Protein AF-A0A1X1RJ47-F1 (afdb_monomer_lite)

Organism: Mycolicibacterium fallax (NCBI:txid1793)

Foldseek 3Di:
DDDPPPPPDPPPPPPLDPDQDLPLLLVLLVVLLVLLVVCVVPVVCFVVSLVVNLVSLCVQLVPVSDPVSVVSNVVSVCSVVPDGDHSVNSNVSSVVSNVSSVVSVVVVVVVVVVVD

Sequence (116 aa):
MACDDRVIGPERIEVPVIVFQPEAYREAASSFDTLAAGLDANPLEQASVLQAVTARLGVLARDRSSSTLRAIGDLADRLAAGGEISAEKVVEIAATLRKVADGEEQTVMRTQALFR

Secondary structure (DSSP, 8-state):
---------------------HHHHHHHHHHHHHHHHHHHH-GGGHHHHHHHHHHHHHHHTTT--SHHHHHHHHHHHHHHTT----HHHHHHHHHHHHHHHHHHHHHHHHHHHHT-

Structure (mmCIF, N/CA/C/O backbone):
data_AF-A0A1X1RJ47-F1
#
_entry.id   AF-A0A1X1RJ47-F1
#
loop_
_atom_site.group_PDB
_atom_site.id
_atom_site.type_symbol
_atom_site.label_atom_id
_atom_site.label_alt_id
_atom_site.label_comp_id
_atom_site.label_asym_id
_atom_site.label_entity_id
_atom_site.label_seq_id
_atom_site.pdbx_PDB_ins_code
_atom_site.Cartn_x
_atom_site.Cartn_y
_atom_site.Cartn_z
_atom_site.occupancy
_atom_site.B_iso_or_equiv
_atom_site.auth_seq_id
_atom_site.auth_comp_id
_atom_site.auth_asym_id
_atom_site.auth_atom_id
_atom_site.pdbx_PDB_model_num
ATOM 1 N N . MET A 1 1 ? 14.159 -54.463 -25.576 1.00 44.72 1 MET A N 1
ATOM 2 C CA . MET A 1 1 ? 15.275 -53.561 -25.926 1.00 44.72 1 MET A CA 1
ATOM 3 C C . MET A 1 1 ? 14.641 -52.205 -26.183 1.00 44.72 1 MET A C 1
ATOM 5 O O . MET A 1 1 ? 13.887 -52.085 -27.137 1.00 44.72 1 MET A O 1
ATOM 9 N N . ALA A 1 2 ? 14.751 -51.294 -25.215 1.00 43.75 2 ALA A N 1
ATOM 10 C CA . ALA A 1 2 ? 13.999 -50.042 -25.163 1.00 43.75 2 ALA A CA 1
ATOM 11 C C . ALA A 1 2 ? 14.794 -48.909 -25.827 1.00 43.75 2 ALA A C 1
ATOM 13 O O . ALA A 1 2 ? 15.968 -48.733 -25.512 1.00 43.75 2 ALA A O 1
ATOM 14 N N . CYS A 1 3 ? 14.146 -48.144 -26.704 1.00 45.94 3 CYS A N 1
ATOM 15 C CA . CYS A 1 3 ? 14.594 -46.821 -27.128 1.00 45.94 3 CYS A CA 1
ATOM 16 C C . CYS A 1 3 ? 13.568 -45.822 -26.579 1.00 45.94 3 CYS A C 1
ATOM 18 O O . CYS A 1 3 ? 12.510 -45.640 -27.172 1.00 45.94 3 CYS A O 1
ATOM 20 N N . ASP A 1 4 ? 13.851 -45.270 -25.399 1.00 46.06 4 ASP A N 1
ATOM 21 C CA . ASP A 1 4 ? 13.091 -44.173 -24.792 1.00 46.06 4 ASP A CA 1
ATOM 22 C C . ASP A 1 4 ? 13.692 -42.860 -25.312 1.00 46.06 4 ASP A C 1
ATOM 24 O O . ASP A 1 4 ? 14.744 -42.403 -24.859 1.00 46.06 4 ASP A O 1
ATOM 28 N N . ASP A 1 5 ? 13.072 -42.334 -26.365 1.00 51.81 5 ASP A N 1
ATOM 29 C CA . ASP A 1 5 ? 13.399 -41.067 -27.012 1.00 51.81 5 ASP A CA 1
ATOM 30 C C . ASP A 1 5 ? 12.879 -39.921 -26.132 1.00 51.81 5 ASP A C 1
ATOM 32 O O . ASP A 1 5 ? 11.704 -39.552 -26.157 1.00 51.81 5 ASP A O 1
ATOM 36 N N . ARG A 1 6 ? 13.751 -39.396 -25.267 1.00 49.47 6 ARG A N 1
ATOM 37 C CA . ARG A 1 6 ? 13.447 -38.226 -24.438 1.00 49.47 6 ARG A CA 1
ATOM 38 C C . ARG A 1 6 ? 13.449 -36.970 -25.303 1.00 49.47 6 ARG A C 1
ATOM 40 O O . ARG A 1 6 ? 14.455 -36.268 -25.394 1.00 49.47 6 ARG A O 1
ATOM 47 N N . VAL A 1 7 ? 12.296 -36.661 -25.887 1.00 52.50 7 VAL A N 1
ATOM 48 C CA . VAL A 1 7 ? 12.003 -35.344 -26.460 1.00 52.50 7 VAL A CA 1
ATOM 49 C C . VAL A 1 7 ? 11.892 -34.336 -25.314 1.00 52.50 7 VAL A C 1
ATOM 51 O O . VAL A 1 7 ? 10.834 -34.150 -24.715 1.00 52.50 7 VAL A O 1
ATOM 54 N N . ILE A 1 8 ? 13.006 -33.681 -24.987 1.00 53.75 8 ILE A N 1
ATOM 55 C CA . ILE A 1 8 ? 13.002 -32.445 -24.202 1.00 53.75 8 ILE A CA 1
ATOM 56 C C . ILE A 1 8 ? 12.465 -31.360 -25.139 1.00 53.75 8 ILE A C 1
ATOM 58 O O . ILE A 1 8 ? 13.192 -30.824 -25.975 1.00 53.75 8 ILE A O 1
ATOM 62 N N . GLY A 1 9 ? 11.157 -31.105 -25.068 1.00 47.03 9 GLY A N 1
ATOM 63 C CA . GLY A 1 9 ? 10.540 -29.973 -25.756 1.00 47.03 9 GLY A CA 1
ATOM 64 C C . GLY A 1 9 ? 11.199 -28.660 -25.314 1.00 47.03 9 GLY A C 1
ATOM 65 O O . GLY A 1 9 ? 11.682 -28.580 -24.183 1.00 47.03 9 GLY A O 1
ATOM 66 N N . PRO A 1 10 ? 11.255 -27.630 -26.177 1.00 47.56 10 PRO A N 1
ATOM 67 C CA . PRO A 1 10 ? 11.807 -26.342 -25.793 1.00 47.56 10 PRO A CA 1
ATOM 68 C C . PRO A 1 10 ? 10.907 -25.753 -24.709 1.00 47.56 10 PRO A C 1
ATOM 70 O O . PRO A 1 10 ? 9.809 -25.273 -24.996 1.00 47.56 10 PRO A O 1
ATOM 73 N N . GLU A 1 11 ? 11.362 -25.830 -23.461 1.00 45.38 11 GLU A N 1
ATOM 74 C CA . GLU A 1 11 ? 10.802 -25.082 -22.347 1.00 45.38 11 GLU A CA 1
ATOM 75 C C . GLU A 1 11 ? 10.854 -23.616 -22.782 1.00 45.38 11 GLU A C 1
ATOM 77 O O . GLU A 1 11 ? 11.927 -23.018 -22.907 1.00 45.38 11 GLU A O 1
ATOM 82 N N . ARG A 1 12 ? 9.702 -23.069 -23.188 1.00 50.12 12 ARG A N 1
ATOM 83 C CA . ARG A 1 12 ? 9.608 -21.652 -23.501 1.00 50.12 12 ARG A CA 1
ATOM 84 C C . ARG A 1 12 ? 9.904 -20.950 -22.194 1.00 50.12 12 ARG A C 1
ATOM 86 O O . ARG A 1 12 ? 9.067 -20.936 -21.302 1.00 50.12 12 ARG A O 1
ATOM 93 N N . ILE A 1 13 ? 11.113 -20.415 -22.087 1.00 48.91 13 ILE A N 1
ATOM 94 C CA . ILE A 1 13 ? 11.466 -19.453 -21.059 1.00 48.91 13 ILE A CA 1
ATOM 95 C C . ILE A 1 13 ? 10.553 -18.258 -21.335 1.00 48.91 13 ILE A C 1
ATOM 97 O O . ILE A 1 13 ? 10.851 -17.410 -22.177 1.00 48.91 13 ILE A O 1
ATOM 101 N N . GLU A 1 14 ? 9.376 -18.257 -20.715 1.00 42.47 14 GLU A N 1
ATOM 102 C CA . GLU A 1 14 ? 8.514 -17.092 -20.633 1.00 42.47 14 GLU A CA 1
ATOM 103 C C . GLU A 1 14 ? 9.304 -16.073 -19.825 1.00 42.47 14 GLU A C 1
ATOM 105 O O . GLU A 1 14 ? 9.348 -16.119 -18.599 1.00 42.47 14 GLU A O 1
ATOM 110 N N . VAL A 1 15 ? 10.044 -15.214 -20.528 1.00 51.03 15 VAL A N 1
ATOM 111 C CA . VAL A 1 15 ? 10.732 -14.093 -19.902 1.00 51.03 15 VAL A CA 1
ATOM 112 C C . VAL A 1 15 ? 9.620 -13.226 -19.313 1.00 51.03 15 VAL A C 1
ATOM 114 O O . VAL A 1 15 ? 8.823 -12.696 -20.092 1.00 51.03 15 VAL A O 1
ATOM 117 N N . PRO A 1 16 ? 9.500 -13.104 -17.977 1.00 5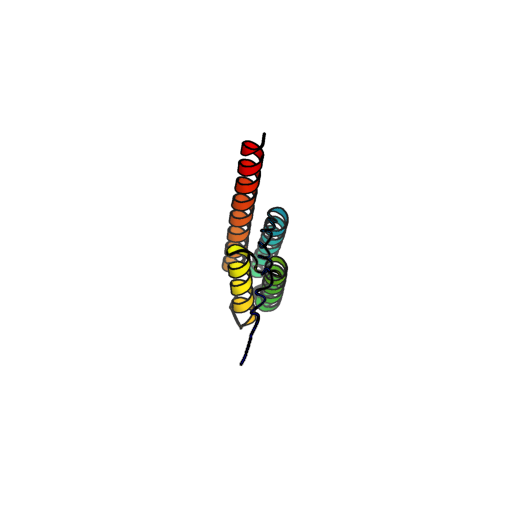2.19 16 PRO A N 1
ATOM 118 C CA . PRO A 1 16 ? 8.456 -12.280 -17.396 1.00 52.19 16 PRO A CA 1
ATOM 119 C C . PRO A 1 16 ? 8.684 -10.851 -17.882 1.00 52.19 16 PRO A C 1
ATOM 121 O O . PRO A 1 16 ? 9.728 -10.249 -17.619 1.00 52.19 16 PRO A O 1
ATOM 124 N N . VAL A 1 17 ? 7.729 -10.327 -18.649 1.00 58.75 17 VAL A N 1
ATOM 125 C CA . VAL A 1 17 ? 7.746 -8.927 -19.065 1.00 58.75 17 VAL A CA 1
ATOM 126 C C . VAL A 1 17 ? 7.573 -8.107 -17.795 1.00 58.75 17 VAL A C 1
ATOM 128 O O . VAL A 1 17 ? 6.510 -8.119 -17.182 1.00 58.75 17 VAL A O 1
ATOM 131 N N . ILE A 1 18 ? 8.633 -7.424 -17.369 1.00 65.81 18 ILE A N 1
ATOM 132 C CA . ILE A 1 18 ? 8.551 -6.480 -16.257 1.00 65.81 18 ILE A CA 1
ATOM 133 C C . ILE A 1 18 ? 7.755 -5.278 -16.765 1.00 65.81 18 ILE A C 1
ATOM 135 O O . ILE A 1 18 ? 8.254 -4.486 -17.565 1.00 65.81 18 ILE A O 1
ATOM 139 N N . VAL A 1 19 ? 6.500 -5.170 -16.331 1.00 73.25 19 VAL A N 1
ATOM 140 C CA . VAL A 1 19 ? 5.637 -4.030 -16.648 1.00 73.25 19 VAL A CA 1
ATOM 141 C C . VAL A 1 19 ? 5.880 -2.942 -15.607 1.00 73.25 19 VAL A C 1
ATOM 143 O O . VAL A 1 19 ? 5.541 -3.109 -14.437 1.00 73.25 19 VAL A O 1
ATOM 146 N N . PHE A 1 20 ? 6.484 -1.834 -16.035 1.00 80.75 20 PHE A N 1
ATOM 147 C CA . PHE A 1 20 ? 6.584 -0.624 -15.221 1.00 80.75 20 PHE A CA 1
ATOM 148 C C . PHE A 1 20 ? 5.256 0.140 -15.255 1.00 80.75 20 PHE A C 1
ATOM 150 O O . PHE A 1 20 ? 4.645 0.287 -16.315 1.00 80.75 20 PHE A O 1
ATOM 157 N N . GLN A 1 21 ? 4.815 0.631 -14.099 1.00 86.25 21 GLN A N 1
ATOM 158 C CA . GLN A 1 21 ? 3.533 1.317 -13.911 1.00 86.25 21 GLN A CA 1
ATOM 159 C C . GLN A 1 21 ? 3.645 2.519 -12.944 1.00 86.25 21 GLN A C 1
ATOM 161 O O . GLN A 1 21 ? 2.877 2.622 -11.982 1.00 86.25 21 GLN A O 1
ATOM 166 N N . PRO A 1 22 ? 4.573 3.469 -13.185 1.00 87.75 22 PRO A N 1
ATOM 167 C CA . PRO A 1 22 ? 4.844 4.580 -12.268 1.00 87.75 22 PRO A CA 1
ATOM 168 C C . PRO A 1 22 ? 3.607 5.443 -11.979 1.00 87.75 22 PRO A C 1
ATOM 170 O O . PRO A 1 22 ? 3.395 5.860 -10.839 1.00 87.75 22 PRO A O 1
ATOM 173 N N . GLU A 1 23 ? 2.749 5.668 -12.976 1.00 90.31 23 GLU A N 1
ATOM 174 C CA . GLU A 1 23 ? 1.509 6.434 -12.807 1.00 90.31 23 GLU A CA 1
ATOM 175 C C . GLU A 1 23 ? 0.533 5.743 -11.847 1.00 90.31 23 GLU A C 1
ATOM 177 O O . GLU A 1 23 ? 0.024 6.384 -10.929 1.00 90.31 23 GLU A O 1
ATOM 182 N N . ALA A 1 24 ? 0.355 4.423 -11.967 1.00 90.25 24 ALA A N 1
ATOM 183 C CA . ALA A 1 24 ? -0.539 3.663 -11.095 1.00 90.25 24 ALA A CA 1
ATOM 184 C C . ALA A 1 24 ? -0.104 3.732 -9.620 1.00 90.25 24 ALA A C 1
ATOM 186 O O . ALA A 1 24 ? -0.944 3.854 -8.722 1.00 90.25 24 ALA A O 1
ATOM 187 N N . TYR A 1 25 ? 1.208 3.705 -9.357 1.00 91.56 25 TYR A N 1
ATOM 188 C CA . TYR A 1 25 ? 1.740 3.879 -8.006 1.00 91.56 25 TYR A CA 1
ATOM 189 C C . TYR A 1 25 ? 1.544 5.305 -7.478 1.00 91.56 25 TYR A C 1
ATOM 191 O O . TYR A 1 25 ? 1.190 5.467 -6.310 1.00 91.56 25 TYR A O 1
ATOM 199 N N . ARG A 1 26 ? 1.726 6.338 -8.316 1.00 93.56 26 ARG A N 1
ATOM 200 C CA . ARG A 1 26 ? 1.479 7.741 -7.932 1.00 93.56 26 ARG A CA 1
ATOM 201 C C . ARG A 1 26 ? 0.003 7.985 -7.611 1.00 93.56 26 ARG A C 1
ATOM 203 O O . ARG A 1 26 ? -0.297 8.597 -6.588 1.00 93.56 26 ARG A O 1
ATOM 210 N N . GLU A 1 27 ? -0.914 7.461 -8.422 1.00 93.56 27 GLU A N 1
ATOM 211 C CA . GLU A 1 27 ? -2.356 7.564 -8.166 1.00 93.56 27 GLU A CA 1
ATOM 212 C C . GLU A 1 27 ? -2.767 6.861 -6.867 1.00 93.56 27 GLU A C 1
ATOM 214 O O . GLU A 1 27 ? -3.538 7.402 -6.067 1.00 93.56 27 GLU A O 1
ATOM 219 N N . ALA A 1 28 ? -2.236 5.659 -6.626 1.00 93.19 28 ALA A N 1
ATOM 220 C CA . ALA A 1 28 ? -2.475 4.945 -5.379 1.00 93.19 28 ALA A CA 1
ATOM 221 C C . ALA A 1 28 ? -1.911 5.703 -4.168 1.00 93.19 28 ALA A C 1
ATOM 223 O O . ALA A 1 28 ? -2.611 5.830 -3.168 1.00 93.19 28 ALA A O 1
ATOM 224 N N . ALA A 1 29 ? -0.708 6.276 -4.274 1.00 94.25 29 ALA A N 1
ATOM 225 C CA . ALA A 1 29 ? -0.120 7.088 -3.213 1.00 94.25 29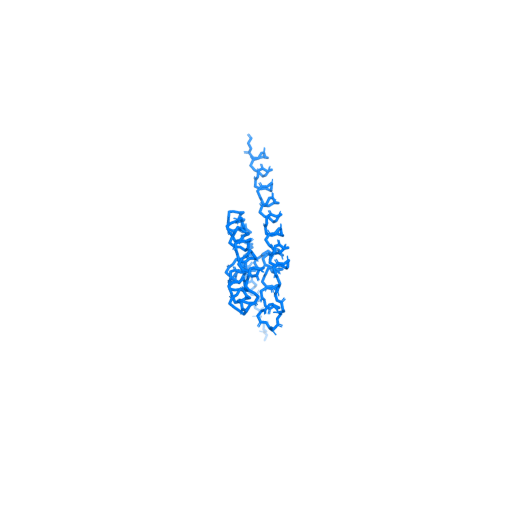 ALA A CA 1
ATOM 226 C C . ALA A 1 29 ? -0.983 8.315 -2.868 1.00 94.25 29 ALA A C 1
ATOM 228 O O . ALA A 1 29 ? -1.269 8.549 -1.699 1.00 94.25 29 ALA A O 1
ATOM 229 N N . SER A 1 30 ? -1.462 9.061 -3.867 1.00 95.00 30 SER A N 1
ATOM 230 C CA . SER A 1 30 ? -2.354 10.211 -3.638 1.00 95.00 30 SER A CA 1
ATOM 231 C C . SER A 1 30 ? -3.692 9.808 -3.008 1.00 95.00 30 SER A C 1
ATOM 233 O O . SER A 1 30 ? -4.216 10.506 -2.136 1.00 95.00 30 SER A O 1
ATOM 235 N N . SER A 1 31 ? -4.234 8.655 -3.410 1.00 94.31 31 SER A N 1
ATOM 236 C CA . SER A 1 31 ? -5.443 8.098 -2.794 1.00 94.31 31 SER A CA 1
ATOM 237 C C . SER A 1 31 ? -5.200 7.741 -1.324 1.00 94.31 31 SER A C 1
ATOM 239 O O . SER A 1 31 ? -6.042 8.008 -0.471 1.00 94.31 31 SER A O 1
ATOM 241 N N . PHE A 1 32 ? -4.031 7.180 -1.010 1.00 95.31 32 PHE A N 1
ATOM 242 C CA . PHE A 1 32 ? -3.644 6.819 0.351 1.00 95.31 32 PHE A CA 1
ATOM 243 C C . PHE A 1 32 ? -3.428 8.040 1.245 1.00 95.31 32 PHE A C 1
ATOM 245 O O . PHE A 1 32 ? -3.920 8.026 2.364 1.00 95.31 32 PHE A O 1
ATOM 252 N N . ASP A 1 33 ? -2.819 9.124 0.761 1.00 94.25 33 ASP A N 1
ATOM 253 C CA . ASP A 1 33 ? -2.749 10.378 1.532 1.00 94.25 33 ASP A CA 1
ATOM 254 C C . ASP A 1 33 ? -4.140 10.916 1.895 1.00 94.25 33 ASP A C 1
ATOM 256 O O . ASP A 1 33 ? -4.369 11.363 3.019 1.00 94.25 33 ASP A O 1
ATOM 260 N N . THR A 1 34 ? -5.100 10.813 0.971 1.00 94.50 34 THR A N 1
ATOM 261 C CA . THR A 1 34 ? -6.490 11.217 1.233 1.00 94.50 34 THR A CA 1
ATOM 262 C C . THR A 1 34 ? -7.131 10.338 2.311 1.00 94.50 34 THR A C 1
ATOM 264 O O . THR A 1 34 ? -7.778 10.849 3.226 1.00 94.50 34 THR A O 1
ATOM 267 N N . LEU A 1 35 ? -6.922 9.018 2.242 1.00 94.12 35 LEU A N 1
ATOM 268 C CA . LEU A 1 35 ? -7.412 8.079 3.255 1.00 94.12 35 LEU A CA 1
ATOM 269 C C . LEU A 1 35 ? -6.740 8.296 4.615 1.00 94.12 35 LEU A C 1
ATOM 271 O O . LEU A 1 35 ? -7.412 8.209 5.637 1.00 94.12 35 LEU A O 1
ATOM 275 N N . ALA A 1 36 ? -5.443 8.605 4.641 1.00 93.81 36 ALA A N 1
ATOM 276 C CA . ALA A 1 36 ? -4.708 8.897 5.865 1.00 93.81 36 ALA A CA 1
ATOM 277 C C . ALA A 1 36 ? -5.244 10.155 6.555 1.00 93.81 36 ALA A C 1
ATOM 279 O O . ALA A 1 36 ? -5.496 10.124 7.756 1.00 93.81 36 ALA A O 1
ATOM 280 N N . ALA A 1 37 ? -5.485 11.228 5.796 1.00 92.94 37 ALA A N 1
ATOM 281 C CA . ALA A 1 37 ? -6.084 12.452 6.322 1.00 92.94 37 ALA A CA 1
ATOM 282 C C . ALA A 1 37 ? -7.503 12.211 6.867 1.00 92.94 37 ALA A C 1
ATOM 284 O O . ALA A 1 37 ? -7.859 12.718 7.930 1.00 92.94 37 ALA A O 1
ATOM 285 N N . GLY A 1 38 ? -8.306 11.396 6.171 1.00 92.31 38 GLY A N 1
ATOM 286 C CA . GLY A 1 38 ? -9.622 10.978 6.658 1.00 92.31 38 GLY A CA 1
ATOM 287 C C . GLY A 1 38 ? -9.543 10.155 7.948 1.00 92.31 38 GLY A C 1
ATOM 288 O O . GLY A 1 38 ? -10.343 10.360 8.859 1.00 92.31 38 GLY A O 1
ATOM 289 N N . LEU A 1 39 ? -8.550 9.269 8.046 1.00 92.62 39 LEU A N 1
ATOM 290 C CA . LEU A 1 39 ? -8.333 8.416 9.209 1.00 92.62 39 LEU A CA 1
ATOM 291 C C . LEU A 1 39 ? -7.859 9.197 10.441 1.00 92.62 39 LEU A C 1
ATOM 293 O O . LEU A 1 39 ? -8.275 8.885 11.554 1.00 92.62 39 LEU A O 1
ATOM 297 N N . ASP A 1 40 ? -7.015 10.210 10.238 1.00 91.94 40 ASP A N 1
ATOM 298 C CA . ASP A 1 40 ? -6.557 11.119 11.293 1.00 91.94 40 ASP A CA 1
ATOM 299 C C . ASP A 1 40 ? -7.726 11.940 11.864 1.00 91.94 40 ASP A C 1
ATOM 301 O O . ASP A 1 40 ? -7.862 12.097 13.077 1.00 91.94 40 ASP A O 1
ATOM 305 N N . ALA A 1 41 ? -8.643 12.376 10.992 1.00 92.50 41 ALA A N 1
ATOM 306 C CA . ALA A 1 41 ? -9.858 13.080 11.393 1.00 92.50 41 ALA A CA 1
ATOM 307 C C . ALA A 1 41 ? -10.900 12.168 12.072 1.00 92.50 41 ALA A C 1
ATOM 309 O O . ALA A 1 41 ? -11.620 12.625 12.959 1.00 92.50 41 ALA A O 1
ATOM 310 N N . ASN A 1 42 ? -11.010 10.900 11.657 1.00 92.31 42 ASN A N 1
ATOM 311 C CA . ASN A 1 42 ? -11.982 9.936 12.179 1.00 92.31 42 ASN A CA 1
ATOM 312 C C . ASN A 1 42 ? -11.380 8.521 12.311 1.00 92.31 42 ASN A C 1
ATOM 314 O O . ASN A 1 42 ? -11.488 7.709 11.387 1.00 92.31 42 ASN A O 1
ATOM 318 N N . PRO A 1 43 ? -10.842 8.146 13.487 1.00 89.25 43 PRO A N 1
ATOM 319 C CA . PRO A 1 43 ? -10.197 6.844 13.683 1.00 89.25 43 PRO A CA 1
ATOM 320 C C . PRO A 1 43 ? -11.161 5.646 13.609 1.00 89.25 43 PRO A C 1
ATOM 322 O O . PRO A 1 43 ? -10.722 4.509 13.449 1.00 89.25 43 PRO A O 1
ATOM 325 N N . LEU A 1 44 ? -12.477 5.878 13.685 1.00 90.50 44 LEU A N 1
ATOM 326 C CA . LEU A 1 44 ? -13.501 4.835 13.530 1.00 90.50 44 LEU A CA 1
ATOM 327 C C . LEU A 1 44 ? -13.534 4.236 12.111 1.00 90.50 44 LEU A C 1
ATOM 329 O O . LEU A 1 44 ? -14.024 3.125 11.929 1.00 90.50 44 LEU A O 1
ATOM 333 N N . GLU A 1 45 ? -12.967 4.931 11.120 1.00 90.75 45 GLU A N 1
ATOM 334 C CA . GLU A 1 45 ? -12.894 4.485 9.723 1.00 90.75 45 GLU A CA 1
ATOM 335 C C . GLU A 1 45 ? -11.737 3.495 9.465 1.00 90.75 45 GLU A C 1
ATOM 337 O O . GLU A 1 45 ? -11.552 3.059 8.327 1.00 90.75 45 GLU A O 1
ATOM 342 N N . GLN A 1 46 ? -10.959 3.102 10.489 1.00 90.31 46 GLN A N 1
ATOM 343 C CA . GLN A 1 46 ? -9.787 2.216 10.343 1.00 90.31 46 GLN A CA 1
ATOM 344 C C . GLN A 1 46 ? -10.072 0.959 9.517 1.00 90.31 46 GLN A C 1
ATOM 346 O O . GLN A 1 46 ? -9.284 0.622 8.636 1.00 90.31 46 GLN A O 1
ATOM 351 N N . ALA A 1 47 ? -11.187 0.271 9.774 1.00 91.00 47 ALA A N 1
ATOM 352 C CA . ALA A 1 47 ? -11.527 -0.960 9.064 1.00 91.00 47 ALA A CA 1
ATOM 353 C C . ALA A 1 47 ? -11.803 -0.708 7.570 1.00 91.00 47 ALA A C 1
ATOM 355 O O . ALA A 1 47 ? -11.323 -1.455 6.714 1.00 91.00 47 ALA A O 1
ATOM 356 N N . SER A 1 48 ? -12.522 0.373 7.254 1.00 91.56 48 SER A N 1
ATOM 357 C CA . SER A 1 48 ? -12.809 0.800 5.881 1.00 91.56 48 SER A CA 1
ATOM 358 C C . SER A 1 48 ? -11.523 1.182 5.143 1.00 91.56 48 SER A C 1
ATOM 360 O O . SER A 1 48 ? -11.292 0.742 4.015 1.00 91.56 48 SER A O 1
ATOM 362 N N . VAL A 1 49 ? -10.641 1.945 5.799 1.00 93.31 49 VAL A N 1
ATOM 363 C CA . VAL A 1 49 ? -9.341 2.353 5.245 1.00 93.31 49 VAL A CA 1
ATOM 364 C C . VAL A 1 49 ? -8.425 1.149 5.037 1.00 93.31 49 VAL A C 1
ATOM 366 O O . VAL A 1 49 ? -7.828 1.021 3.970 1.00 93.31 49 VAL A O 1
ATOM 369 N N . LEU A 1 50 ? -8.354 0.226 6.002 1.00 93.31 50 LEU A N 1
ATOM 370 C CA . LEU A 1 50 ? -7.591 -1.018 5.883 1.00 93.31 50 LEU A CA 1
ATOM 371 C C . LEU A 1 50 ? -8.042 -1.820 4.663 1.00 93.31 50 LEU A C 1
ATOM 373 O O . LEU A 1 50 ? -7.205 -2.256 3.869 1.00 93.31 50 LEU A O 1
ATOM 377 N N . GLN A 1 51 ? -9.356 -1.988 4.488 1.00 93.25 51 GLN A N 1
ATOM 378 C CA . GLN A 1 51 ? -9.915 -2.719 3.355 1.00 93.25 51 GLN A CA 1
ATOM 379 C C . GLN A 1 51 ? -9.591 -2.026 2.024 1.00 93.25 51 GLN A C 1
ATOM 381 O O . GLN A 1 51 ? -9.162 -2.691 1.080 1.00 93.25 51 GLN A O 1
ATOM 386 N N . ALA A 1 52 ? -9.730 -0.698 1.953 1.00 93.75 52 ALA A N 1
ATOM 387 C CA . ALA A 1 52 ? -9.425 0.083 0.755 1.00 93.75 52 ALA A CA 1
ATOM 388 C C . ALA A 1 52 ? -7.936 0.016 0.373 1.00 93.75 52 ALA A C 1
ATOM 390 O O . ALA A 1 52 ? -7.603 -0.240 -0.788 1.00 93.75 52 ALA A O 1
ATOM 391 N N . VAL A 1 53 ? -7.035 0.190 1.347 1.00 93.69 53 VAL A N 1
ATOM 392 C CA . VAL A 1 53 ? -5.582 0.105 1.140 1.00 93.69 53 VAL A CA 1
ATOM 393 C C . VAL A 1 53 ? -5.192 -1.299 0.687 1.00 93.69 53 VAL A C 1
ATOM 395 O O . VAL A 1 53 ? -4.515 -1.451 -0.328 1.00 93.69 53 VAL A O 1
ATOM 398 N N . THR A 1 54 ? -5.685 -2.329 1.374 1.00 94.50 54 THR A N 1
ATOM 399 C CA . THR A 1 54 ? -5.421 -3.736 1.042 1.00 94.50 54 THR A CA 1
ATOM 400 C C . THR A 1 54 ? -5.891 -4.084 -0.367 1.00 94.50 54 THR A C 1
ATOM 402 O O . THR A 1 54 ? -5.128 -4.642 -1.155 1.00 94.50 54 THR A O 1
ATOM 405 N N . ALA A 1 55 ? -7.124 -3.712 -0.722 1.00 93.94 55 ALA A N 1
ATOM 406 C CA . ALA A 1 55 ? -7.670 -3.962 -2.051 1.00 93.94 55 ALA A CA 1
ATOM 407 C C . ALA A 1 55 ? -6.846 -3.258 -3.137 1.00 93.94 55 ALA A C 1
ATOM 409 O O . ALA A 1 55 ? -6.519 -3.861 -4.161 1.00 93.94 55 ALA A O 1
ATOM 410 N N . ARG A 1 56 ? -6.459 -1.995 -2.911 1.00 93.19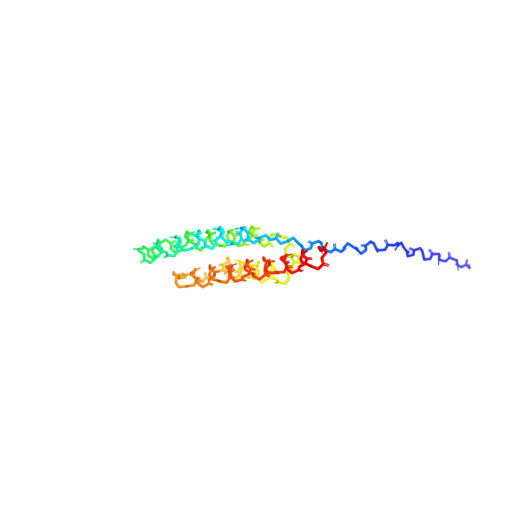 56 ARG A N 1
ATOM 411 C CA . ARG A 1 56 ? -5.680 -1.224 -3.885 1.00 93.19 56 ARG A CA 1
ATOM 412 C C . ARG A 1 56 ? -4.269 -1.784 -4.067 1.00 93.19 56 ARG A C 1
ATOM 414 O O . ARG A 1 56 ? -3.827 -1.912 -5.207 1.00 93.19 56 ARG A O 1
ATOM 421 N N . LEU A 1 57 ? -3.595 -2.169 -2.982 1.00 92.69 57 LEU A N 1
ATOM 422 C CA . LEU A 1 57 ? -2.295 -2.847 -3.041 1.00 92.69 57 LEU A CA 1
ATOM 423 C C . LEU A 1 57 ? -2.402 -4.198 -3.763 1.00 92.69 57 LEU A C 1
ATOM 425 O O . LEU A 1 57 ? -1.568 -4.499 -4.612 1.00 92.69 57 LEU A O 1
ATOM 429 N N . GLY A 1 58 ? -3.456 -4.975 -3.498 1.00 91.81 58 GLY A N 1
ATOM 430 C CA . GLY A 1 58 ? -3.711 -6.245 -4.180 1.00 91.81 58 GLY A CA 1
ATOM 431 C C . GLY A 1 58 ? -3.925 -6.092 -5.690 1.00 91.8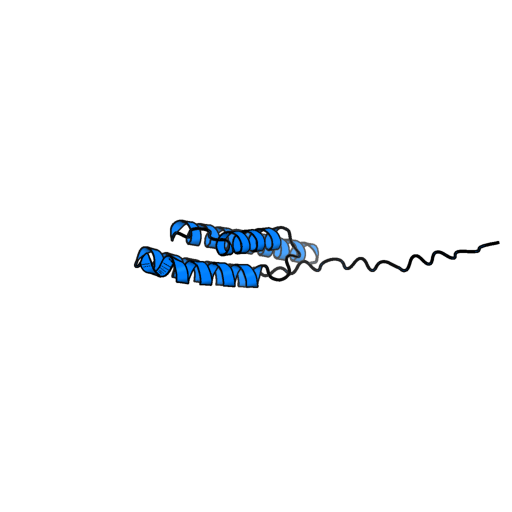1 58 GLY A C 1
ATOM 432 O O . GLY A 1 58 ? -3.437 -6.912 -6.465 1.00 91.81 58 GLY A O 1
ATOM 433 N N . VAL A 1 59 ? -4.594 -5.017 -6.127 1.00 91.56 59 VAL A N 1
ATOM 434 C CA . VAL A 1 59 ? -4.740 -4.690 -7.557 1.00 91.56 59 VAL A CA 1
ATOM 435 C C . VAL A 1 59 ? -3.394 -4.329 -8.178 1.00 91.56 59 VAL A C 1
ATOM 437 O O . VAL A 1 59 ? -3.062 -4.864 -9.234 1.00 91.56 59 VAL A O 1
ATOM 440 N N . LEU A 1 60 ? -2.610 -3.465 -7.524 1.00 89.88 60 LEU A N 1
ATOM 441 C CA . LEU A 1 60 ? -1.280 -3.084 -8.008 1.00 89.88 60 LEU A CA 1
ATOM 442 C C . LEU A 1 60 ? -0.359 -4.298 -8.139 1.00 89.88 60 LEU A C 1
ATOM 444 O O . LEU A 1 60 ? 0.363 -4.405 -9.123 1.00 89.88 60 LEU A O 1
ATOM 448 N N . ALA A 1 61 ? -0.411 -5.210 -7.168 1.00 90.81 61 ALA A N 1
ATOM 449 C CA . ALA A 1 61 ? 0.439 -6.389 -7.066 1.00 90.81 61 ALA A CA 1
ATOM 450 C C . ALA A 1 61 ? -0.106 -7.642 -7.765 1.00 90.81 61 ALA A C 1
ATOM 452 O O . ALA A 1 61 ? 0.469 -8.712 -7.585 1.00 90.81 61 ALA A O 1
ATOM 453 N N . ARG A 1 62 ? -1.196 -7.554 -8.540 1.00 85.00 62 ARG A N 1
ATOM 454 C CA . ARG A 1 62 ? -1.946 -8.727 -9.029 1.00 85.00 62 ARG A CA 1
ATOM 455 C C . ARG A 1 62 ? -1.080 -9.788 -9.713 1.00 85.00 62 ARG A C 1
ATOM 457 O O . ARG A 1 62 ? -1.313 -10.975 -9.519 1.00 85.00 62 ARG A O 1
ATOM 464 N N . ASP A 1 63 ? -0.110 -9.353 -10.506 1.00 82.69 63 ASP A N 1
ATOM 465 C CA . ASP A 1 63 ? 0.733 -10.233 -11.318 1.00 82.69 63 ASP A CA 1
ATOM 466 C C . ASP A 1 63 ? 2.001 -10.722 -10.586 1.00 82.69 63 ASP A C 1
ATOM 468 O O . ASP A 1 63 ? 2.573 -11.745 -10.946 1.00 82.69 63 ASP A O 1
ATOM 472 N N . ARG A 1 64 ? 2.439 -10.034 -9.517 1.00 83.56 64 ARG A N 1
ATOM 473 C CA . ARG A 1 64 ? 3.624 -10.393 -8.699 1.00 83.56 64 ARG A CA 1
ATOM 474 C C . ARG A 1 64 ? 4.888 -10.765 -9.512 1.00 83.56 64 ARG A C 1
ATOM 476 O O . ARG A 1 64 ? 5.737 -11.531 -9.035 1.00 83.56 64 ARG A O 1
ATOM 483 N N . SER A 1 65 ? 5.041 -10.218 -10.717 1.00 81.88 65 SER A N 1
ATOM 484 C CA . SER A 1 65 ? 6.142 -10.534 -11.640 1.00 81.88 65 SER A CA 1
ATOM 485 C C . SER A 1 65 ? 7.486 -9.965 -11.209 1.00 81.88 65 SER A C 1
ATOM 487 O O . SER A 1 65 ? 8.522 -10.558 -11.503 1.00 81.88 65 SER A O 1
ATOM 489 N N . SER A 1 66 ? 7.496 -8.850 -10.477 1.00 82.81 66 SER A N 1
ATOM 490 C CA . SER A 1 66 ? 8.716 -8.232 -9.953 1.00 82.81 66 SER A CA 1
ATOM 491 C C . SER A 1 66 ? 8.839 -8.396 -8.437 1.00 82.81 66 SER A C 1
ATOM 493 O O . SER A 1 66 ? 7.853 -8.612 -7.729 1.00 82.81 66 SER A O 1
ATOM 495 N N . SER A 1 67 ? 10.061 -8.266 -7.914 1.00 84.31 67 SER A N 1
ATOM 496 C CA . SER A 1 67 ? 10.316 -8.233 -6.466 1.00 84.31 67 SER A CA 1
ATOM 497 C C . SER A 1 67 ? 9.526 -7.120 -5.773 1.00 84.31 67 SER A C 1
ATOM 499 O O . SER A 1 67 ? 8.994 -7.334 -4.686 1.00 84.31 67 SER A O 1
ATOM 501 N N . THR A 1 68 ? 9.381 -5.969 -6.431 1.00 86.69 68 THR A N 1
ATOM 502 C CA . THR A 1 68 ? 8.552 -4.856 -5.964 1.00 86.69 68 THR A CA 1
ATOM 503 C C . THR A 1 68 ? 7.080 -5.248 -5.876 1.00 86.69 68 THR A C 1
ATOM 505 O O . THR A 1 68 ? 6.467 -5.078 -4.826 1.00 86.69 68 THR A O 1
ATOM 508 N N . LEU A 1 69 ? 6.515 -5.828 -6.940 1.00 87.56 69 LEU A N 1
ATOM 509 C CA . LEU A 1 69 ? 5.116 -6.264 -6.950 1.00 87.56 69 LEU A CA 1
ATOM 510 C C . LEU A 1 69 ? 4.856 -7.372 -5.923 1.00 87.56 69 LEU A C 1
ATOM 512 O O . LEU A 1 69 ? 3.816 -7.364 -5.274 1.00 87.56 69 LEU A O 1
ATOM 516 N N . ARG A 1 70 ? 5.810 -8.289 -5.715 1.00 90.31 70 ARG A N 1
ATOM 517 C CA . ARG A 1 70 ? 5.732 -9.286 -4.634 1.00 90.31 70 ARG A CA 1
ATOM 518 C C . ARG A 1 70 ? 5.697 -8.627 -3.264 1.00 90.31 70 ARG A C 1
ATOM 520 O O . ARG A 1 70 ? 4.792 -8.930 -2.504 1.00 90.31 70 ARG A O 1
ATOM 527 N N . ALA A 1 71 ? 6.597 -7.684 -2.989 1.00 90.00 71 ALA A N 1
ATOM 528 C CA . ALA A 1 71 ? 6.625 -6.975 -1.711 1.00 90.00 71 ALA A CA 1
ATOM 529 C C . ALA A 1 71 ? 5.328 -6.188 -1.444 1.00 90.00 71 ALA A C 1
ATOM 531 O O . ALA A 1 71 ? 4.821 -6.203 -0.323 1.00 90.00 71 ALA A O 1
ATOM 532 N N . ILE A 1 72 ? 4.761 -5.542 -2.471 1.00 91.00 72 ILE A N 1
ATOM 533 C CA . ILE A 1 72 ? 3.454 -4.865 -2.390 1.00 91.00 72 ILE A CA 1
ATOM 534 C C . ILE A 1 72 ? 2.337 -5.885 -2.113 1.00 91.00 72 ILE A C 1
ATOM 536 O O . ILE A 1 72 ? 1.473 -5.636 -1.273 1.00 91.00 72 ILE A O 1
ATOM 540 N N . GLY A 1 73 ? 2.366 -7.042 -2.779 1.00 92.19 73 GLY A N 1
ATOM 541 C CA . GLY A 1 73 ? 1.405 -8.126 -2.572 1.00 92.19 73 GLY A CA 1
ATOM 542 C C . GLY A 1 73 ? 1.488 -8.732 -1.172 1.00 92.19 73 GLY A C 1
ATOM 543 O O . GLY A 1 73 ? 0.466 -8.866 -0.512 1.00 92.19 73 GLY A O 1
ATOM 544 N N . ASP A 1 74 ? 2.696 -9.010 -0.683 1.00 92.44 74 ASP A N 1
ATOM 545 C CA . ASP A 1 74 ? 2.934 -9.520 0.670 1.00 92.44 74 ASP A CA 1
ATOM 546 C C . ASP A 1 74 ? 2.475 -8.517 1.735 1.00 92.44 74 ASP A C 1
ATOM 548 O O . ASP A 1 74 ? 1.949 -8.904 2.779 1.00 92.44 74 ASP A O 1
ATOM 552 N N . LEU A 1 75 ? 2.648 -7.215 1.485 1.00 91.94 75 LEU A N 1
ATOM 553 C CA . LEU A 1 75 ? 2.111 -6.173 2.355 1.00 91.94 75 LEU A CA 1
ATOM 554 C C . LEU A 1 75 ? 0.578 -6.193 2.371 1.00 91.94 75 LEU A C 1
ATOM 556 O O . LEU A 1 75 ? -0.009 -6.128 3.449 1.00 91.94 75 LEU A O 1
ATOM 560 N N . ALA A 1 76 ? -0.062 -6.321 1.205 1.00 92.62 76 ALA A N 1
ATOM 561 C CA . ALA A 1 76 ? -1.513 -6.457 1.110 1.00 92.62 76 ALA A CA 1
ATOM 562 C C . ALA A 1 76 ? -2.009 -7.693 1.878 1.00 92.62 76 ALA A C 1
ATOM 564 O O . ALA A 1 76 ? -2.933 -7.581 2.677 1.00 92.62 76 ALA A O 1
ATOM 565 N N . ASP A 1 77 ? -1.356 -8.845 1.712 1.00 92.75 77 ASP A N 1
ATOM 566 C CA . ASP A 1 77 ? -1.724 -10.085 2.405 1.00 92.75 77 ASP A CA 1
ATOM 567 C C . ASP A 1 77 ? -1.594 -9.945 3.930 1.00 92.75 77 ASP A C 1
ATOM 569 O O . ASP A 1 77 ? -2.471 -10.378 4.677 1.00 92.75 77 ASP A O 1
ATOM 573 N N . ARG A 1 78 ? -0.525 -9.295 4.413 1.00 92.38 78 ARG A N 1
ATOM 574 C CA . ARG A 1 78 ? -0.323 -9.035 5.850 1.00 92.38 78 ARG A CA 1
ATOM 575 C C . ARG A 1 78 ? -1.385 -8.107 6.426 1.00 92.38 78 ARG A C 1
ATOM 577 O O . ARG A 1 78 ? -1.840 -8.332 7.544 1.00 92.38 78 ARG A O 1
ATOM 584 N N . LEU A 1 79 ? -1.774 -7.074 5.681 1.00 91.25 79 LEU A N 1
ATOM 585 C CA . LEU A 1 79 ? -2.858 -6.176 6.074 1.00 91.25 79 LEU A CA 1
ATOM 586 C C . LEU A 1 79 ? -4.203 -6.922 6.092 1.00 91.25 79 LEU A C 1
ATOM 588 O O . LEU A 1 79 ? -4.938 -6.827 7.074 1.00 91.25 79 LEU A O 1
ATOM 592 N N . ALA A 1 80 ? -4.473 -7.754 5.081 1.00 90.88 80 ALA A N 1
ATOM 593 C CA . ALA A 1 80 ? -5.675 -8.586 4.999 1.00 90.88 80 ALA A CA 1
ATOM 594 C C . ALA A 1 80 ? -5.791 -9.606 6.145 1.00 90.88 80 ALA A C 1
ATOM 596 O O . ALA A 1 80 ? -6.890 -9.869 6.628 1.00 90.88 80 ALA A O 1
ATOM 597 N N . ALA A 1 81 ? -4.667 -10.173 6.594 1.00 91.06 81 ALA A N 1
ATOM 598 C CA . ALA A 1 81 ? -4.611 -11.200 7.637 1.00 91.06 81 ALA A CA 1
ATOM 599 C C . ALA A 1 81 ? -4.867 -10.677 9.067 1.00 91.06 81 ALA A C 1
ATOM 601 O O . ALA A 1 81 ? -4.719 -11.432 10.028 1.00 91.06 81 ALA A O 1
ATOM 602 N N . GLY A 1 82 ? -5.248 -9.406 9.221 1.00 86.00 82 GLY A N 1
ATOM 603 C CA . GLY A 1 82 ? -5.474 -8.763 10.518 1.00 86.00 82 GLY A CA 1
ATOM 604 C C . GLY A 1 82 ? -4.405 -7.737 10.885 1.00 86.00 82 GLY A C 1
ATOM 605 O O . GLY A 1 82 ? -4.152 -7.511 12.066 1.00 86.00 82 GLY A O 1
ATOM 606 N N . GLY A 1 83 ? -3.748 -7.134 9.892 1.00 82.00 83 GLY A N 1
ATOM 607 C CA . GLY A 1 83 ? -2.805 -6.052 10.135 1.00 82.00 83 GLY A CA 1
ATOM 608 C C . GLY A 1 83 ? -3.514 -4.781 10.604 1.00 82.00 83 GLY A C 1
ATOM 609 O O . GLY A 1 83 ? -4.552 -4.398 10.074 1.00 82.00 83 GLY A O 1
ATOM 610 N N . GLU A 1 84 ? -2.927 -4.093 11.579 1.00 86.38 84 GLU A N 1
ATOM 611 C CA . GLU A 1 84 ? -3.405 -2.780 12.016 1.00 86.38 84 GLU A CA 1
ATOM 612 C C . GLU A 1 84 ? -2.915 -1.675 11.076 1.00 86.38 84 GLU A C 1
ATOM 614 O O . GLU A 1 84 ? -1.736 -1.652 10.680 1.00 86.38 84 GLU A O 1
ATOM 619 N N . ILE A 1 85 ? -3.806 -0.727 10.781 1.00 88.69 85 ILE A N 1
ATOM 620 C CA . ILE A 1 85 ? -3.520 0.444 9.957 1.00 88.69 85 ILE A CA 1
ATOM 621 C C . ILE A 1 85 ? -3.725 1.733 10.755 1.00 88.69 85 ILE A C 1
ATOM 623 O O . ILE A 1 85 ? -4.705 1.896 11.475 1.00 88.69 85 ILE A O 1
ATOM 627 N N . SER A 1 86 ? -2.778 2.653 10.620 1.00 92.00 86 SER A N 1
ATOM 628 C CA . SER A 1 86 ? -2.813 3.999 11.191 1.00 92.00 86 SER A CA 1
ATOM 629 C C . SER A 1 86 ? -2.590 5.016 10.077 1.00 92.00 86 SER A C 1
ATOM 631 O O . SER A 1 86 ? -2.047 4.660 9.030 1.00 92.00 86 SER A O 1
ATOM 633 N N . ALA A 1 87 ? -2.977 6.277 10.290 1.00 90.75 87 ALA A N 1
ATOM 634 C CA . ALA A 1 87 ? -2.750 7.335 9.303 1.00 90.75 87 ALA A CA 1
ATOM 635 C C . ALA A 1 87 ? -1.262 7.423 8.916 1.00 90.75 87 ALA A C 1
ATOM 637 O O . ALA A 1 87 ? -0.935 7.441 7.733 1.00 90.75 87 ALA A O 1
ATOM 638 N N . GLU A 1 88 ? -0.366 7.339 9.905 1.00 92.00 88 GLU A N 1
ATOM 639 C CA . GLU A 1 88 ? 1.085 7.291 9.698 1.00 92.00 88 GLU A CA 1
ATOM 640 C C . GLU A 1 88 ? 1.507 6.135 8.779 1.00 92.00 88 GLU A C 1
ATOM 642 O O . GLU A 1 88 ? 2.145 6.374 7.756 1.00 92.00 88 GLU A O 1
ATOM 647 N N . LYS A 1 89 ? 1.064 4.899 9.058 1.00 91.81 89 LYS A N 1
ATOM 648 C CA . LYS A 1 89 ? 1.356 3.743 8.195 1.00 91.81 89 LYS A CA 1
ATOM 649 C C . LYS A 1 89 ? 0.852 3.947 6.769 1.00 91.81 89 LYS A C 1
ATOM 651 O O . LYS A 1 89 ? 1.540 3.581 5.822 1.00 91.81 89 LYS A O 1
ATOM 656 N N . VAL A 1 90 ? -0.345 4.507 6.588 1.00 92.69 90 VAL A N 1
ATOM 657 C CA . VAL A 1 90 ? -0.893 4.770 5.245 1.00 92.69 90 VAL A CA 1
ATOM 658 C C . VAL A 1 90 ? -0.013 5.770 4.488 1.00 92.69 90 VAL A C 1
ATOM 660 O O . VAL A 1 90 ? 0.289 5.542 3.314 1.00 92.69 90 VAL A O 1
ATOM 663 N N . VAL A 1 91 ? 0.460 6.826 5.157 1.00 93.94 91 VAL A N 1
ATOM 664 C CA . VAL A 1 91 ? 1.402 7.804 4.586 1.00 93.94 91 VAL A CA 1
ATOM 665 C C . VAL A 1 91 ? 2.745 7.151 4.248 1.00 93.94 91 VAL A C 1
ATOM 667 O O . VAL A 1 91 ? 3.297 7.401 3.176 1.00 93.94 91 VAL A O 1
ATOM 670 N N . GLU A 1 92 ? 3.268 6.268 5.101 1.00 93.19 92 GLU A N 1
ATOM 671 C CA . GLU A 1 92 ? 4.502 5.521 4.818 1.00 93.19 92 GLU A CA 1
ATOM 672 C C . GLU A 1 92 ? 4.368 4.618 3.583 1.00 93.19 92 GLU A C 1
ATOM 674 O O . GLU A 1 92 ? 5.274 4.555 2.740 1.00 93.19 92 GLU A O 1
ATOM 679 N N . ILE A 1 93 ? 3.220 3.948 3.431 1.00 92.81 93 ILE A N 1
ATOM 680 C CA . ILE A 1 93 ? 2.909 3.143 2.244 1.00 92.81 93 ILE A CA 1
ATOM 681 C C . ILE A 1 93 ? 2.855 4.047 1.007 1.00 92.81 93 ILE A C 1
ATOM 683 O O . ILE A 1 93 ? 3.495 3.738 -0.001 1.00 92.81 93 ILE A O 1
ATOM 687 N N . ALA A 1 94 ? 2.164 5.188 1.081 1.00 93.88 94 ALA A N 1
ATOM 688 C CA . ALA A 1 94 ? 2.095 6.162 -0.008 1.00 93.88 94 ALA A CA 1
ATOM 689 C C . ALA A 1 94 ? 3.488 6.673 -0.419 1.00 93.88 94 ALA A C 1
ATOM 691 O O . ALA A 1 94 ? 3.825 6.706 -1.605 1.00 93.88 94 ALA A O 1
ATOM 692 N N . ALA A 1 95 ? 4.335 7.015 0.554 1.00 92.50 95 ALA A N 1
ATOM 693 C CA . ALA A 1 95 ? 5.707 7.453 0.315 1.00 92.50 95 ALA A CA 1
ATOM 694 C C . ALA A 1 95 ? 6.557 6.357 -0.345 1.00 92.50 95 ALA A C 1
ATOM 696 O O . ALA A 1 95 ? 7.360 6.640 -1.236 1.00 92.50 95 ALA A O 1
ATOM 697 N N . THR A 1 96 ? 6.363 5.100 0.056 1.00 92.31 96 THR A N 1
ATOM 698 C CA . THR A 1 96 ? 7.037 3.951 -0.557 1.00 92.31 96 THR A CA 1
ATOM 699 C C . THR A 1 96 ? 6.609 3.769 -2.012 1.00 92.31 96 THR A C 1
ATOM 701 O O . THR A 1 96 ? 7.467 3.610 -2.879 1.00 92.31 96 THR A O 1
ATOM 704 N N . LEU A 1 97 ? 5.311 3.876 -2.309 1.00 92.94 97 LEU A N 1
ATOM 705 C CA . LEU A 1 97 ? 4.797 3.797 -3.680 1.00 92.94 97 LEU A CA 1
ATOM 706 C C . LEU A 1 97 ? 5.348 4.914 -4.577 1.00 92.94 97 LEU A C 1
ATOM 708 O O . LEU A 1 97 ? 5.722 4.646 -5.716 1.00 92.94 97 LEU A O 1
ATOM 712 N N . ARG A 1 98 ? 5.478 6.145 -4.065 1.00 93.38 98 ARG A N 1
ATOM 713 C CA . ARG A 1 98 ? 6.126 7.247 -4.804 1.00 93.38 98 ARG A CA 1
ATOM 714 C C . ARG A 1 98 ? 7.579 6.928 -5.141 1.00 93.38 98 ARG A C 1
ATOM 716 O O . ARG A 1 98 ? 7.960 7.024 -6.299 1.00 93.38 98 ARG A O 1
ATOM 723 N N . LYS A 1 99 ? 8.358 6.454 -4.162 1.00 91.94 99 LYS A N 1
ATOM 724 C CA . LYS A 1 99 ? 9.758 6.049 -4.384 1.00 91.94 99 LYS A CA 1
ATOM 725 C C . LYS A 1 99 ? 9.883 4.950 -5.438 1.00 91.94 99 LYS A C 1
ATOM 727 O O . LYS A 1 99 ? 10.806 4.989 -6.248 1.00 91.94 99 LYS A O 1
ATOM 732 N N . VAL A 1 100 ? 8.966 3.980 -5.432 1.00 90.31 100 VAL A N 1
ATOM 733 C CA . VAL A 1 100 ? 8.895 2.947 -6.474 1.00 90.31 100 VAL A CA 1
ATOM 734 C C . VAL A 1 100 ? 8.623 3.583 -7.837 1.00 90.31 100 VAL A C 1
ATOM 736 O O . VAL A 1 100 ? 9.374 3.322 -8.774 1.00 90.31 100 VAL A O 1
ATOM 739 N N . ALA A 1 101 ? 7.616 4.455 -7.938 1.00 90.69 101 ALA A N 1
ATOM 740 C CA . ALA A 1 101 ? 7.290 5.158 -9.176 1.00 90.69 101 ALA A CA 1
ATOM 741 C C . ALA A 1 101 ? 8.486 5.941 -9.735 1.00 90.69 101 ALA A C 1
ATOM 743 O O . ALA A 1 101 ? 8.808 5.817 -10.914 1.00 90.69 101 ALA A O 1
ATOM 744 N N . ASP A 1 102 ? 9.179 6.700 -8.885 1.00 90.38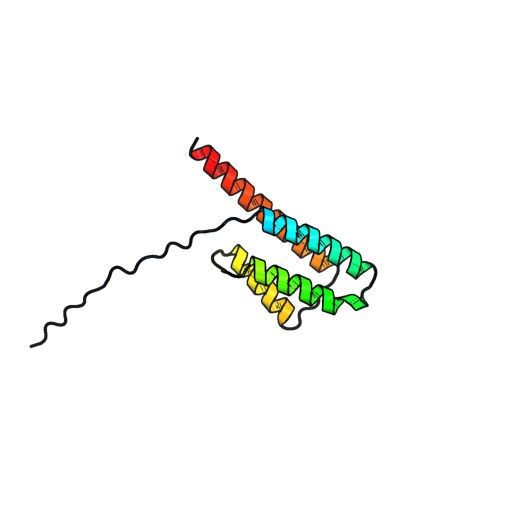 102 ASP A N 1
ATOM 745 C CA . ASP A 1 102 ? 10.344 7.491 -9.286 1.00 90.38 102 ASP A CA 1
ATOM 746 C C . ASP A 1 102 ? 11.521 6.601 -9.720 1.00 90.38 102 ASP A C 1
ATOM 748 O O . ASP A 1 102 ? 12.268 6.948 -10.636 1.00 90.38 102 ASP A O 1
ATOM 752 N N . GLY A 1 103 ? 11.692 5.433 -9.091 1.00 88.12 103 GLY A N 1
ATOM 753 C CA . GLY A 1 103 ? 12.704 4.449 -9.481 1.00 88.12 103 GLY A CA 1
ATOM 754 C C . GLY A 1 103 ? 12.421 3.807 -10.843 1.00 88.12 103 GLY A C 1
ATOM 755 O O . GLY A 1 103 ? 13.335 3.649 -11.661 1.00 88.12 103 GLY A O 1
ATOM 756 N N . GLU A 1 104 ? 11.160 3.472 -11.116 1.00 88.81 104 GLU A N 1
ATOM 757 C CA . GLU A 1 104 ? 10.738 2.956 -12.421 1.00 88.81 104 GLU A CA 1
ATOM 758 C C . GLU A 1 104 ? 10.872 4.020 -13.514 1.00 88.81 104 GLU A C 1
ATOM 760 O O . GLU A 1 104 ? 11.455 3.747 -14.562 1.00 88.81 104 GLU A O 1
ATOM 765 N N . GLU A 1 105 ? 10.430 5.253 -13.252 1.00 88.31 105 GLU A N 1
ATOM 766 C CA . GLU A 1 105 ? 10.553 6.380 -14.183 1.00 88.31 105 GLU A CA 1
ATOM 767 C C . GLU A 1 105 ? 12.023 6.651 -14.542 1.00 88.31 105 GLU A 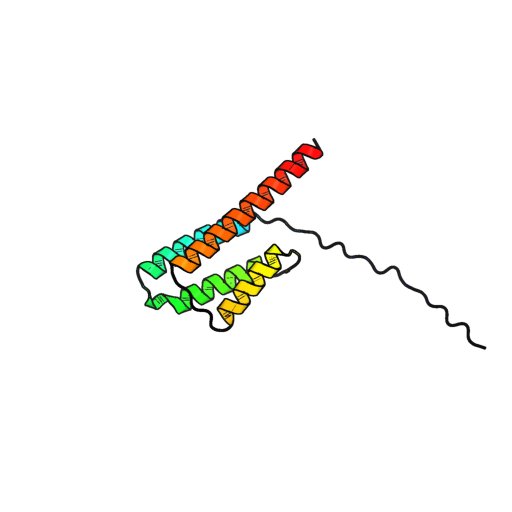C 1
ATOM 769 O O . GLU A 1 105 ? 12.366 6.750 -15.721 1.00 88.31 105 GLU A O 1
ATOM 774 N N . GLN A 1 106 ? 12.929 6.659 -13.557 1.00 87.56 106 GLN A N 1
ATOM 775 C CA . GLN A 1 106 ? 14.369 6.788 -13.812 1.00 87.56 106 GLN A CA 1
ATOM 776 C C . GLN A 1 106 ? 14.933 5.634 -14.648 1.00 87.56 106 GLN A C 1
ATOM 778 O O . GLN A 1 106 ? 15.804 5.851 -15.494 1.00 87.56 106 GLN A O 1
ATOM 783 N N . THR A 1 107 ? 14.456 4.409 -14.426 1.00 85.50 107 THR A N 1
ATOM 784 C CA . THR A 1 107 ? 14.884 3.234 -15.199 1.00 85.50 107 THR A CA 1
ATOM 785 C C . THR A 1 107 ? 14.422 3.343 -16.650 1.00 85.50 107 THR A C 1
ATOM 787 O O . THR A 1 107 ? 15.218 3.123 -17.568 1.00 85.50 107 THR A O 1
ATOM 790 N N . VAL A 1 108 ? 13.175 3.765 -16.873 1.00 83.50 108 VAL A N 1
ATOM 791 C CA . VAL A 1 108 ? 12.620 4.029 -18.207 1.00 83.50 108 VAL A CA 1
ATOM 792 C C . VAL A 1 108 ? 13.405 5.141 -18.906 1.00 83.50 108 VAL A C 1
ATOM 794 O O . VAL A 1 108 ? 13.859 4.940 -20.032 1.00 83.50 108 VAL A O 1
ATOM 797 N N . MET A 1 109 ? 13.650 6.271 -18.236 1.00 84.06 109 MET A N 1
ATOM 798 C CA . MET A 1 109 ? 14.414 7.391 -18.798 1.00 84.06 109 MET A CA 1
ATOM 799 C C . MET A 1 109 ? 15.850 6.995 -19.167 1.00 84.06 109 MET A C 1
ATOM 801 O O . MET A 1 109 ? 16.316 7.332 -20.255 1.00 84.06 109 MET A O 1
ATOM 805 N N . ARG A 1 110 ? 16.554 6.247 -18.304 1.00 81.81 110 ARG A N 1
ATOM 806 C CA . ARG A 1 110 ? 17.910 5.747 -18.605 1.00 81.81 110 ARG A CA 1
ATOM 807 C C . ARG A 1 110 ? 17.914 4.796 -19.793 1.00 81.81 110 ARG A C 1
ATOM 809 O O . ARG A 1 110 ? 18.788 4.901 -20.645 1.00 81.81 110 ARG A O 1
ATOM 816 N N . THR A 1 111 ? 16.936 3.897 -19.861 1.00 79.00 111 THR A N 1
ATOM 817 C CA . THR A 1 111 ? 16.805 2.954 -20.976 1.00 79.00 111 THR A CA 1
ATOM 818 C C . THR A 1 111 ? 16.574 3.712 -22.282 1.00 79.00 111 THR A C 1
ATOM 820 O O . THR A 1 111 ? 17.291 3.490 -23.248 1.00 79.00 111 THR A O 1
ATOM 823 N N . GLN A 1 112 ? 15.658 4.684 -22.301 1.00 78.31 112 GLN A N 1
ATOM 824 C CA . GLN A 1 112 ? 15.416 5.523 -23.479 1.00 78.31 112 GLN A CA 1
ATOM 825 C C . GLN A 1 112 ? 16.651 6.328 -23.903 1.00 78.31 112 GLN A C 1
ATOM 827 O O . GLN A 1 112 ? 16.903 6.465 -25.096 1.00 78.31 112 GLN A O 1
ATOM 832 N N . ALA A 1 113 ? 17.438 6.833 -22.949 1.00 77.19 113 ALA A N 1
ATOM 833 C CA . ALA A 1 113 ? 18.668 7.565 -23.241 1.00 77.19 113 ALA A CA 1
ATOM 834 C C . ALA A 1 113 ? 19.772 6.685 -23.855 1.00 77.19 113 ALA A C 1
ATOM 836 O O . ALA A 1 113 ? 20.590 7.197 -24.608 1.00 77.19 113 ALA A O 1
ATOM 837 N N . LEU A 1 114 ? 19.802 5.381 -23.550 1.00 75.00 114 LEU A N 1
ATOM 838 C CA . LEU A 1 114 ? 20.777 4.433 -24.107 1.00 75.00 114 LEU A CA 1
ATOM 839 C C . LEU A 1 114 ? 20.459 4.007 -25.549 1.00 75.00 114 LEU A C 1
ATOM 841 O O . LEU A 1 114 ? 21.362 3.588 -26.268 1.00 75.00 114 LEU A O 1
ATOM 845 N N . PHE A 1 115 ? 19.191 4.091 -25.960 1.00 69.56 115 PHE A N 1
ATOM 846 C CA . PHE A 1 115 ? 18.725 3.714 -27.301 1.00 69.56 115 PHE A CA 1
ATOM 847 C C . PHE A 1 115 ? 18.418 4.925 -28.202 1.00 69.56 115 PHE A C 1
ATOM 849 O O . PHE A 1 115 ? 17.772 4.765 -29.239 1.00 69.56 115 PHE A O 1
ATOM 856 N N . ARG A 1 116 ? 18.863 6.123 -27.808 1.00 52.97 116 ARG A N 1
ATOM 857 C CA . ARG A 1 116 ? 18.772 7.365 -28.586 1.00 52.97 116 ARG A CA 1
ATOM 858 C C . ARG A 1 116 ? 20.131 7.739 -29.163 1.00 52.97 116 ARG A C 1
ATOM 860 O O . ARG A 1 116 ? 20.133 8.269 -30.294 1.00 52.97 116 ARG A O 1
#

Radius of gyration: 20.08 Å; chains: 1; bounding box: 34×67×42 Å

pLDDT: mean 83.11, std 15.52, range [42.47, 95.31]